Protein AF-A0A8T3U3M3-F1 (afdb_monomer)

Nearest PDB structures (foldseek):
  3q6o-assembly1_A  TM=5.704E-01  e=1.554E-02  Homo sapiens
  5d96-assembly1_D  TM=4.835E-01  e=1.206E-02  Mus musculus
  5d96-assembly2_A  TM=4.798E-01  e=1.655E-02  Mus musculus
  4grf-assembly1_A  TM=5.326E-01  e=4.018E-02  Phocaeicola vulgatus ATCC 8482
  4p2l-assembly1_A  TM=4.380E-01  e=3.118E-02  Rattus norvegicus

Sequence (125 aa):
LGTGLGMLIVGLALLAAATGFCAGCEMYRIGARLRGIRHRVIDRVELAELGEPQGSGVGGDVVVAFSHPLCTDCRTALDDLAAGSDRWVSVDVRSRPDLARKYGVALVPTLIRVSADGGVLQQAP

Mean predicted aligned error: 14.71 Å

pLDDT: mean 70.23, std 13.38, range [42.72, 88.5]

Radius of gyration: 17.99 Å; Cα contacts (8 Å, |Δi|>4): 165; chains: 1; bounding box: 52×24×47 Å

Solvent-accessible surface area (backbone atoms only — not comparable to full-atom values): 7214 Å² total; per-residue (Å²): 112,69,67,64,52,48,54,53,52,53,50,52,52,52,48,33,68,74,65,71,61,52,68,68,59,55,56,50,51,54,54,49,61,73,69,64,79,75,85,61,88,67,73,66,50,69,63,89,79,61,58,79,70,42,68,82,32,95,62,68,46,37,35,39,32,39,28,43,96,87,40,66,68,26,50,54,54,49,53,53,48,69,74,43,60,51,25,29,30,72,39,47,39,83,85,42,48,65,56,31,57,76,58,50,54,87,62,73,40,28,41,34,35,25,39,70,87,25,40,50,76,44,79,46,114

Foldseek 3Di:
DVVVVVVVVVVVVVVCVVVVDDVVVVVVVVVVVVVDPDADDFWFDDPVVQDDWDAQAPFLKEKEWEAAPPDPVSVVVVVVVVVDRHTYGYDHCVVVVVRCVVRVPPDPGWIFIAGNVGTTPDIDD

Structure (mmCIF, N/CA/C/O backbone):
data_AF-A0A8T3U3M3-F1
#
_entry.id   AF-A0A8T3U3M3-F1
#
loop_
_atom_site.group_PDB
_atom_site.id
_atom_site.type_symbol
_atom_site.label_atom_id
_atom_site.label_alt_id
_atom_site.label_comp_id
_atom_site.label_asym_id
_atom_site.label_entity_id
_atom_site.label_seq_id
_atom_site.pdbx_PDB_ins_code
_atom_site.Cartn_x
_atom_site.Cartn_y
_atom_site.Cartn_z
_atom_site.occupancy
_atom_site.B_iso_or_equiv
_atom_site.auth_seq_id
_atom_site.auth_comp_id
_atom_site.auth_asym_id
_atom_site.auth_atom_id
_atom_site.pdbx_PDB_model_num
ATOM 1 N N . LEU A 1 1 ? 36.379 -1.729 -24.442 1.00 61.47 1 LEU A N 1
ATOM 2 C CA . LEU A 1 1 ? 35.059 -1.061 -24.304 1.00 61.47 1 LEU A CA 1
ATOM 3 C C . LEU A 1 1 ? 34.038 -1.922 -23.555 1.00 61.47 1 LEU A C 1
ATOM 5 O O . LEU A 1 1 ? 33.363 -1.390 -22.685 1.00 61.47 1 LEU A O 1
ATOM 9 N N . GLY A 1 2 ? 33.955 -3.236 -23.812 1.00 67.56 2 GLY A N 1
ATOM 10 C CA . GLY A 1 2 ? 32.984 -4.117 -23.138 1.00 67.56 2 GLY A CA 1
ATOM 11 C C . GLY A 1 2 ? 33.135 -4.232 -21.614 1.00 67.56 2 GLY A C 1
ATOM 12 O O . GLY A 1 2 ? 32.138 -4.299 -20.909 1.00 67.56 2 GLY A O 1
ATOM 13 N N . THR A 1 3 ? 34.359 -4.168 -21.085 1.00 77.62 3 THR A N 1
ATOM 14 C CA . THR A 1 3 ? 34.618 -4.213 -19.633 1.00 77.62 3 THR A CA 1
ATOM 15 C C . THR A 1 3 ? 34.143 -2.962 -18.895 1.00 77.62 3 THR A C 1
ATOM 17 O O . THR A 1 3 ? 33.562 -3.077 -17.820 1.00 77.62 3 THR A O 1
ATOM 20 N N . GLY A 1 4 ? 34.323 -1.778 -19.488 1.00 86.56 4 GLY A N 1
ATOM 21 C CA . GLY A 1 4 ? 33.815 -0.523 -18.922 1.00 86.56 4 GLY A CA 1
ATOM 22 C C . GLY A 1 4 ? 32.286 -0.487 -18.886 1.00 86.56 4 GLY A C 1
ATOM 23 O O . GLY A 1 4 ? 31.701 -0.118 -17.872 1.00 86.56 4 GLY A O 1
ATOM 24 N N . LEU A 1 5 ? 31.639 -0.958 -19.958 1.00 79.06 5 LEU A N 1
ATOM 25 C CA . LEU A 1 5 ? 30.180 -1.081 -20.003 1.00 79.06 5 LEU A CA 1
ATOM 26 C C . LEU A 1 5 ? 29.664 -2.121 -18.992 1.00 79.06 5 LEU A C 1
ATOM 28 O O . LEU A 1 5 ? 28.649 -1.899 -18.340 1.00 79.06 5 LEU A O 1
ATOM 32 N N . GLY A 1 6 ? 30.388 -3.234 -18.835 1.00 83.38 6 GLY A N 1
ATOM 33 C CA . GLY A 1 6 ? 30.042 -4.302 -17.899 1.00 83.38 6 GLY A CA 1
ATOM 34 C C . GLY A 1 6 ? 30.056 -3.847 -16.440 1.00 83.38 6 GLY A C 1
ATOM 35 O O . GLY A 1 6 ? 29.085 -4.084 -15.728 1.00 83.38 6 GLY A O 1
ATOM 36 N N . MET A 1 7 ? 31.104 -3.137 -16.002 1.00 86.81 7 MET A N 1
ATOM 37 C CA . MET A 1 7 ? 31.157 -2.595 -14.634 1.00 86.81 7 MET A CA 1
ATOM 38 C C . MET A 1 7 ? 30.042 -1.582 -14.374 1.00 86.81 7 MET A C 1
ATOM 40 O O . MET A 1 7 ? 29.476 -1.562 -13.283 1.00 86.81 7 MET A O 1
ATOM 44 N N . LEU A 1 8 ? 29.692 -0.777 -15.380 1.00 87.12 8 LEU A N 1
ATOM 45 C CA . LEU A 1 8 ? 28.618 0.203 -15.265 1.00 87.12 8 LEU A CA 1
ATOM 46 C C . LEU A 1 8 ? 27.245 -0.471 -15.103 1.00 87.12 8 LEU A C 1
ATOM 48 O O . LEU A 1 8 ? 26.479 -0.086 -14.224 1.00 87.12 8 LEU A O 1
ATOM 52 N N . ILE A 1 9 ? 26.958 -1.520 -15.882 1.00 88.38 9 ILE A N 1
ATOM 53 C CA . ILE A 1 9 ? 25.711 -2.295 -15.761 1.00 88.38 9 ILE A CA 1
ATOM 54 C C . ILE A 1 9 ? 25.635 -3.006 -14.404 1.00 88.38 9 ILE A C 1
ATOM 56 O O . ILE A 1 9 ? 24.605 -2.939 -13.737 1.00 88.38 9 ILE A O 1
ATOM 60 N N . VAL A 1 10 ? 26.723 -3.655 -13.974 1.00 87.56 10 VAL A N 1
ATOM 61 C CA . VAL A 1 10 ? 26.785 -4.354 -12.678 1.00 87.56 10 VAL A CA 1
ATOM 62 C C . VAL A 1 10 ? 26.587 -3.377 -11.519 1.00 87.56 10 VAL A C 1
ATOM 64 O O . VAL A 1 10 ? 25.812 -3.665 -10.609 1.00 87.56 10 VAL A O 1
ATOM 67 N N . GLY A 1 11 ? 27.220 -2.202 -11.576 1.00 84.50 11 GLY A N 1
ATOM 68 C CA . GLY A 1 11 ? 27.041 -1.146 -10.581 1.00 84.50 11 GLY A CA 1
ATOM 69 C C . GLY A 1 11 ? 25.591 -0.665 -10.494 1.00 84.50 11 GLY A C 1
ATOM 70 O O . GLY A 1 11 ? 25.027 -0.620 -9.404 1.00 84.50 11 GLY A O 1
ATOM 71 N N . LEU A 1 12 ? 24.953 -0.376 -11.633 1.00 74.88 12 LEU A N 1
ATOM 72 C CA . LEU A 1 12 ? 23.547 0.046 -11.672 1.00 74.88 12 LEU A CA 1
ATOM 73 C C . LEU A 1 12 ? 22.590 -1.041 -11.160 1.00 74.88 12 LEU A C 1
ATOM 75 O O . LEU A 1 12 ? 21.645 -0.728 -10.438 1.00 74.88 12 LEU A O 1
ATOM 79 N N . ALA A 1 13 ? 22.843 -2.311 -11.486 1.00 76.56 13 ALA A N 1
ATOM 80 C CA . ALA A 1 13 ? 22.030 -3.432 -11.020 1.00 76.56 13 ALA A CA 1
ATOM 81 C C . ALA A 1 13 ? 22.124 -3.629 -9.497 1.00 76.56 13 ALA A C 1
ATOM 83 O O . ALA A 1 13 ? 21.102 -3.830 -8.840 1.00 76.56 13 ALA A O 1
ATOM 84 N N . LEU A 1 14 ? 23.327 -3.516 -8.924 1.00 76.56 14 LEU A N 1
ATOM 85 C CA . LEU A 1 14 ? 23.545 -3.563 -7.475 1.00 76.56 14 LEU A CA 1
ATOM 86 C C . LEU A 1 14 ? 22.873 -2.390 -6.756 1.00 76.56 14 LEU A C 1
ATOM 88 O O . LEU A 1 14 ? 22.248 -2.601 -5.720 1.00 76.56 14 LEU A O 1
ATOM 92 N N . LEU A 1 15 ? 22.940 -1.175 -7.314 1.00 68.44 15 LEU A N 1
ATOM 93 C CA . LEU A 1 15 ? 22.235 -0.021 -6.750 1.00 68.44 15 LEU A CA 1
ATOM 94 C C . LEU A 1 15 ? 20.714 -0.205 -6.790 1.00 68.44 15 LEU A C 1
ATOM 96 O O . LEU A 1 15 ? 20.049 0.079 -5.797 1.00 68.44 15 LEU A O 1
ATOM 100 N N . ALA A 1 16 ? 20.155 -0.700 -7.897 1.00 63.38 16 ALA A N 1
ATOM 101 C CA . ALA A 1 16 ? 18.717 -0.947 -8.010 1.00 63.38 16 ALA A CA 1
ATOM 102 C C . ALA A 1 16 ? 18.246 -2.013 -7.009 1.00 63.38 16 ALA A C 1
ATOM 104 O O . ALA A 1 16 ? 17.224 -1.832 -6.349 1.00 63.38 16 ALA A O 1
ATOM 105 N N . ALA A 1 17 ? 19.024 -3.086 -6.841 1.00 64.81 17 ALA A N 1
ATOM 106 C CA . ALA A 1 17 ? 18.751 -4.120 -5.849 1.00 64.81 17 ALA A CA 1
ATOM 107 C C . ALA A 1 17 ? 18.852 -3.592 -4.406 1.00 64.81 17 ALA A C 1
ATOM 109 O O . ALA A 1 17 ? 18.032 -3.956 -3.571 1.00 64.81 17 ALA A O 1
ATOM 110 N N . ALA A 1 18 ? 19.819 -2.715 -4.118 1.00 64.56 18 ALA A N 1
ATOM 111 C CA . ALA A 1 18 ? 20.030 -2.161 -2.780 1.00 64.56 18 ALA A CA 1
ATOM 112 C C . ALA A 1 18 ? 19.02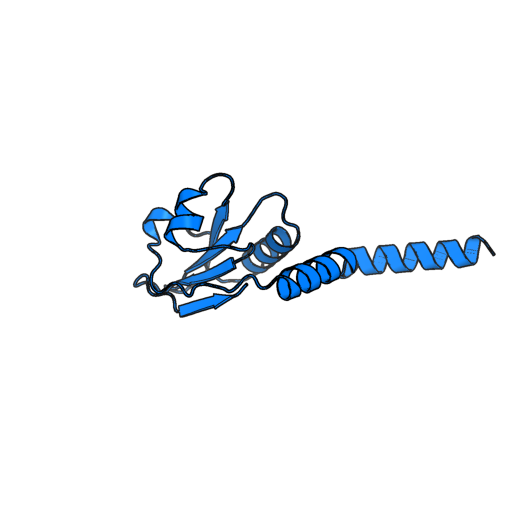3 -1.061 -2.397 1.00 64.56 18 ALA A C 1
ATOM 114 O O . ALA A 1 18 ? 18.753 -0.865 -1.218 1.00 64.56 18 ALA A O 1
ATOM 115 N N . THR A 1 19 ? 18.485 -0.328 -3.377 1.00 62.12 19 THR A N 1
ATOM 116 C CA . THR A 1 19 ? 17.571 0.811 -3.152 1.00 62.12 19 THR A CA 1
ATOM 117 C C . THR A 1 19 ? 16.099 0.480 -3.390 1.00 62.12 19 THR A C 1
ATOM 119 O O . THR A 1 19 ? 15.240 1.307 -3.102 1.00 62.12 19 THR A O 1
ATOM 122 N N . GLY A 1 20 ? 15.789 -0.694 -3.954 1.00 56.81 20 GLY A N 1
ATOM 123 C CA . GLY A 1 20 ? 14.422 -1.083 -4.321 1.00 56.81 20 GLY A CA 1
ATOM 124 C C . GLY A 1 20 ? 13.804 -0.225 -5.437 1.00 56.81 20 GLY A C 1
ATOM 125 O O . GLY A 1 20 ? 12.625 -0.373 -5.757 1.00 56.81 20 GLY A O 1
ATOM 126 N N . PHE A 1 21 ? 14.584 0.670 -6.056 1.00 53.81 21 PHE A N 1
ATOM 127 C CA . PHE A 1 21 ? 14.118 1.666 -7.017 1.00 53.81 21 PHE A CA 1
ATOM 128 C C 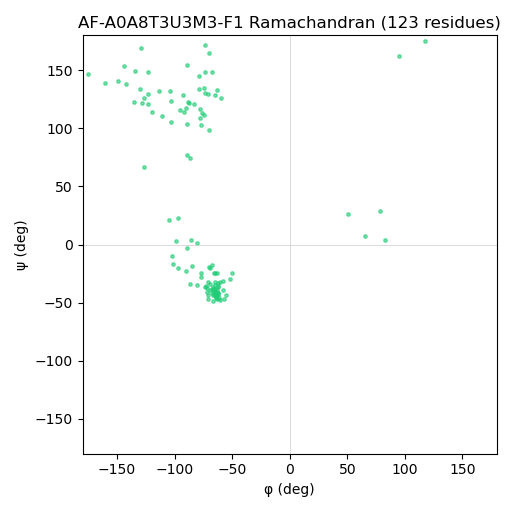. PHE A 1 21 ? 14.082 1.090 -8.440 1.00 53.81 21 PHE A C 1
ATOM 130 O O . PHE A 1 21 ? 14.918 1.383 -9.297 1.00 53.81 21 PHE A O 1
ATOM 137 N N . CYS A 1 22 ? 13.093 0.242 -8.717 1.00 60.31 22 CYS A N 1
ATOM 138 C CA . CYS A 1 22 ? 12.796 -0.180 -10.081 1.00 60.31 22 CYS A CA 1
ATOM 139 C C . CYS A 1 22 ? 12.039 0.943 -10.797 1.00 60.31 22 CYS A C 1
ATOM 141 O O . CYS A 1 22 ? 10.829 1.083 -10.625 1.00 60.31 22 CYS A O 1
ATOM 143 N N . ALA A 1 23 ? 12.727 1.699 -11.661 1.00 57.53 23 ALA A N 1
ATOM 144 C CA . ALA A 1 23 ? 12.124 2.741 -12.504 1.00 57.53 23 ALA A CA 1
ATOM 145 C C . ALA A 1 23 ? 10.875 2.257 -13.280 1.00 57.53 23 ALA A C 1
ATOM 147 O O . ALA A 1 23 ? 9.996 3.054 -13.598 1.00 57.53 23 ALA A O 1
ATOM 148 N N . GLY A 1 24 ? 10.755 0.946 -13.531 1.00 56.75 24 GLY A N 1
ATOM 149 C CA . GLY A 1 24 ? 9.559 0.322 -14.103 1.00 56.75 24 GLY A CA 1
ATOM 150 C C . GLY A 1 24 ? 8.317 0.333 -13.195 1.00 56.75 24 GLY A C 1
ATOM 151 O O . GLY A 1 24 ? 7.222 0.563 -13.704 1.00 56.75 24 GLY A O 1
ATOM 152 N N . CYS A 1 25 ? 8.461 0.141 -11.875 1.00 56.38 25 CYS A N 1
ATOM 153 C CA . CYS A 1 25 ? 7.332 0.207 -10.931 1.00 56.38 25 CYS A CA 1
ATOM 154 C C . CYS A 1 25 ? 6.771 1.630 -10.865 1.00 56.38 25 CYS A C 1
ATOM 156 O O . CYS A 1 25 ? 5.559 1.827 -10.956 1.00 56.38 25 CYS A O 1
ATOM 158 N N . GLU A 1 26 ? 7.653 2.631 -10.800 1.00 58.59 26 GLU A N 1
ATOM 159 C CA . GLU A 1 26 ? 7.208 4.017 -10.651 1.00 58.59 26 GLU A CA 1
ATOM 160 C C . GLU A 1 26 ? 6.573 4.569 -11.938 1.00 58.59 26 GLU A C 1
ATOM 162 O O . GLU A 1 26 ? 5.560 5.267 -11.916 1.00 58.59 26 GLU A O 1
ATOM 167 N N . MET A 1 27 ? 7.083 4.169 -13.106 1.00 61.00 27 MET A N 1
ATOM 168 C CA . MET A 1 27 ? 6.475 4.553 -14.383 1.00 61.00 27 MET A CA 1
ATOM 169 C C . MET A 1 27 ? 5.069 3.953 -14.557 1.00 61.00 27 MET A C 1
ATOM 171 O O . MET A 1 27 ? 4.182 4.597 -15.125 1.00 61.00 27 MET A O 1
ATOM 175 N N . TYR A 1 28 ? 4.834 2.753 -14.011 1.00 52.84 28 TYR A N 1
ATOM 176 C CA . TYR A 1 28 ? 3.516 2.119 -14.000 1.00 52.84 28 TYR A CA 1
ATOM 177 C C . TYR A 1 28 ? 2.550 2.803 -13.019 1.00 52.84 28 TYR A C 1
ATOM 179 O O . TYR A 1 28 ? 1.397 3.060 -13.376 1.00 52.84 28 TYR A O 1
ATOM 187 N N . ARG A 1 29 ? 3.022 3.185 -11.824 1.00 58.03 29 ARG A N 1
ATOM 188 C CA . ARG A 1 29 ? 2.256 3.957 -10.826 1.00 58.03 29 ARG A CA 1
ATOM 189 C C . ARG A 1 29 ? 1.833 5.325 -11.355 1.00 58.03 29 ARG A C 1
ATOM 191 O O . ARG A 1 29 ? 0.662 5.694 -11.255 1.00 58.03 29 ARG A O 1
ATOM 198 N N . ILE A 1 30 ? 2.753 6.047 -11.992 1.00 60.25 30 ILE A N 1
ATOM 199 C CA . ILE A 1 30 ? 2.478 7.342 -12.629 1.00 60.25 30 ILE A CA 1
ATOM 200 C C . ILE A 1 30 ? 1.449 7.176 -13.760 1.00 60.25 30 ILE A C 1
ATOM 202 O O . ILE A 1 30 ? 0.498 7.955 -13.855 1.00 60.25 30 ILE A O 1
ATOM 206 N N . GLY A 1 31 ? 1.567 6.113 -14.564 1.00 58.91 31 GLY A N 1
ATOM 207 C CA . GLY A 1 31 ? 0.596 5.775 -15.608 1.00 58.91 31 GLY A CA 1
ATOM 208 C C . GLY A 1 31 ? -0.797 5.401 -15.078 1.00 58.91 31 GLY A C 1
ATOM 209 O O . GLY A 1 31 ? -1.804 5.731 -15.707 1.00 58.91 31 GLY A O 1
ATOM 210 N N . ALA A 1 32 ? -0.882 4.743 -13.919 1.00 55.56 32 ALA A N 1
ATOM 211 C CA . ALA A 1 32 ? -2.147 4.426 -13.254 1.00 55.56 32 ALA A CA 1
ATOM 212 C C . ALA A 1 32 ? -2.808 5.678 -12.649 1.00 55.56 32 ALA A C 1
ATOM 214 O O . ALA A 1 32 ? -4.024 5.849 -12.753 1.00 55.56 32 ALA A O 1
ATOM 215 N N . ARG A 1 33 ? -2.006 6.604 -12.106 1.00 53.59 33 ARG A N 1
ATOM 216 C CA . ARG A 1 33 ? -2.468 7.899 -11.578 1.00 53.59 33 ARG A CA 1
ATOM 217 C C . ARG A 1 33 ? -3.033 8.800 -12.682 1.00 53.59 33 ARG A C 1
ATOM 219 O O . ARG A 1 33 ? -4.071 9.429 -12.489 1.00 53.59 33 ARG A O 1
ATOM 226 N N . LEU A 1 34 ? -2.412 8.787 -13.864 1.00 53.81 34 LEU A N 1
ATOM 227 C CA . LEU A 1 34 ? -2.897 9.471 -15.073 1.00 53.81 34 LEU A CA 1
ATOM 228 C C . LEU A 1 34 ? -4.214 8.887 -15.620 1.00 53.81 34 LEU A C 1
ATOM 230 O O . LEU A 1 34 ? -4.971 9.606 -16.267 1.00 53.81 34 LEU A O 1
ATOM 234 N N . ARG A 1 35 ? -4.526 7.612 -15.335 1.00 53.97 35 ARG A N 1
ATOM 235 C CA . ARG A 1 35 ? -5.779 6.948 -15.750 1.00 53.97 35 ARG A CA 1
ATOM 236 C C . ARG A 1 35 ? -6.994 7.251 -14.861 1.00 53.97 35 ARG A C 1
ATOM 238 O O . ARG A 1 35 ? -8.080 6.760 -15.149 1.00 53.97 35 ARG A O 1
ATOM 245 N N . GLY A 1 36 ? -6.856 8.090 -13.831 1.00 44.00 36 GLY A N 1
ATOM 246 C CA . GLY A 1 36 ? -8.008 8.683 -13.142 1.00 44.00 36 GLY A CA 1
ATOM 247 C C . GLY A 1 36 ? -8.729 7.776 -12.141 1.00 44.00 36 GLY A C 1
ATOM 248 O O . GLY A 1 36 ? -9.922 7.960 -11.905 1.00 44.00 36 GLY A O 1
ATOM 249 N N . ILE A 1 37 ? -8.031 6.823 -11.522 1.00 48.97 37 ILE A N 1
ATOM 250 C CA . ILE A 1 37 ? -8.599 5.993 -10.453 1.00 48.97 37 ILE A CA 1
ATOM 251 C C . ILE A 1 37 ? -8.790 6.869 -9.206 1.00 48.97 37 ILE A C 1
ATOM 253 O O . ILE A 1 37 ? -7.842 7.186 -8.491 1.00 48.97 37 ILE A O 1
ATOM 257 N N . ARG A 1 38 ? -10.021 7.343 -8.989 1.00 43.38 38 ARG A N 1
ATOM 258 C CA . ARG A 1 38 ? -10.372 8.209 -7.856 1.00 43.38 38 ARG A CA 1
ATOM 259 C C . ARG A 1 38 ? -10.736 7.362 -6.635 1.00 43.38 38 ARG A C 1
ATOM 261 O O . ARG A 1 38 ? -11.665 6.563 -6.694 1.00 43.38 38 ARG A O 1
ATOM 268 N N . HIS A 1 39 ? -10.002 7.563 -5.539 1.00 47.53 39 HIS A N 1
ATOM 269 C CA . HIS A 1 39 ? -10.256 6.957 -4.231 1.00 47.53 39 HIS A CA 1
ATOM 270 C C . HIS A 1 39 ? -11.638 7.349 -3.697 1.00 47.53 39 HIS A C 1
ATOM 272 O O . HIS A 1 39 ? -11.952 8.535 -3.587 1.00 47.53 39 HIS A O 1
ATOM 278 N N . ARG A 1 40 ? -12.448 6.351 -3.334 1.00 48.19 40 ARG A N 1
ATOM 279 C CA . ARG A 1 40 ? -13.652 6.540 -2.521 1.00 48.19 40 ARG A CA 1
ATOM 280 C C . ARG A 1 40 ? -13.235 6.446 -1.052 1.00 48.19 40 ARG A C 1
ATOM 282 O O . ARG A 1 40 ? -12.616 5.461 -0.663 1.00 48.19 40 ARG A O 1
ATOM 289 N N . VAL A 1 41 ? -13.515 7.493 -0.281 1.00 48.44 41 VAL A N 1
ATOM 290 C CA . VAL A 1 41 ? -13.152 7.615 1.141 1.00 48.44 41 VAL A CA 1
ATOM 291 C C . VAL A 1 41 ? -14.051 6.697 1.976 1.00 48.44 41 VAL A C 1
AT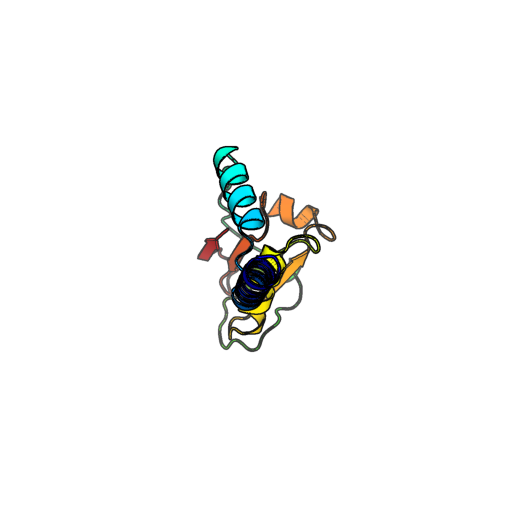OM 293 O O . VAL A 1 41 ? -15.268 6.706 1.786 1.00 48.44 41 VAL A O 1
ATOM 296 N N . ILE A 1 42 ? -13.453 5.890 2.854 1.00 46.75 42 ILE A N 1
ATOM 297 C CA . ILE A 1 42 ? -14.144 4.932 3.733 1.00 46.75 42 ILE A CA 1
ATOM 298 C C . ILE A 1 42 ? -14.205 5.478 5.154 1.00 46.75 42 ILE A C 1
ATOM 300 O O . ILE A 1 42 ? -13.186 5.901 5.686 1.00 46.75 42 ILE A O 1
ATOM 304 N N . ASP A 1 43 ? -15.390 5.426 5.765 1.00 45.91 43 ASP A N 1
ATOM 305 C CA . ASP A 1 43 ? -15.679 6.064 7.060 1.00 45.91 43 ASP A CA 1
ATOM 306 C C . ASP A 1 43 ? -15.672 5.070 8.252 1.00 45.91 43 ASP A C 1
ATOM 308 O O . ASP A 1 43 ? -15.547 5.468 9.408 1.00 45.91 43 ASP A O 1
ATOM 312 N N . ARG A 1 44 ? -15.756 3.748 8.006 1.00 42.72 44 ARG A N 1
ATOM 313 C CA . ARG A 1 44 ? -15.730 2.702 9.056 1.00 42.72 44 ARG A CA 1
ATOM 314 C C . ARG A 1 44 ? -15.113 1.386 8.593 1.00 42.72 44 ARG A C 1
ATOM 316 O O . ARG A 1 44 ? -15.397 0.935 7.484 1.00 42.72 44 ARG A O 1
ATOM 323 N N . VAL A 1 45 ? -14.340 0.746 9.476 1.00 52.12 45 VAL A N 1
ATOM 324 C CA . VAL A 1 45 ? -13.742 -0.582 9.265 1.00 52.12 45 VAL A CA 1
ATOM 325 C C . VAL A 1 45 ? -13.924 -1.449 10.520 1.00 52.12 45 VAL A C 1
ATOM 327 O O . VAL A 1 45 ? -13.493 -1.076 11.606 1.00 52.12 45 VAL A O 1
ATOM 330 N N . GLU A 1 46 ? -14.560 -2.616 10.380 1.00 52.34 46 GLU A N 1
ATOM 331 C CA . GLU A 1 46 ? -14.816 -3.558 11.484 1.00 52.34 46 GLU A CA 1
ATOM 332 C C . GLU A 1 46 ? -13.651 -4.551 11.634 1.00 52.34 46 GLU A C 1
ATOM 334 O O . GLU A 1 46 ? -13.524 -5.506 10.867 1.00 52.34 46 GLU A O 1
ATOM 339 N N . LEU A 1 47 ? -12.799 -4.342 12.647 1.00 51.53 47 LEU A N 1
ATOM 340 C CA . LEU A 1 47 ? -11.591 -5.150 12.900 1.00 51.53 47 LEU A CA 1
ATOM 341 C C . LEU A 1 47 ? -11.881 -6.647 13.094 1.00 51.53 47 LEU A C 1
ATOM 343 O O . LEU A 1 47 ? -11.058 -7.478 12.719 1.00 51.53 47 LEU A O 1
ATOM 347 N N . ALA A 1 48 ? -13.049 -6.999 13.643 1.00 52.00 48 ALA A N 1
ATOM 348 C CA . ALA A 1 48 ? -13.438 -8.386 13.909 1.00 52.00 48 ALA A CA 1
ATOM 349 C C . ALA A 1 48 ? -13.554 -9.238 12.634 1.00 52.00 48 ALA A C 1
ATOM 351 O O . ALA A 1 48 ? -13.406 -10.456 12.686 1.00 52.00 48 ALA A O 1
ATOM 352 N N . GLU A 1 49 ? -13.793 -8.610 11.481 1.00 53.84 49 GLU A N 1
ATOM 353 C CA . GLU A 1 49 ? -13.883 -9.324 10.213 1.00 53.84 49 GLU A CA 1
ATOM 354 C C . GLU A 1 49 ? -12.525 -9.555 9.560 1.00 53.84 49 GLU A C 1
ATOM 356 O O . GLU A 1 49 ? -12.463 -10.399 8.675 1.00 53.84 49 GLU A O 1
ATOM 361 N N . LEU A 1 50 ? -11.464 -8.828 9.931 1.00 55.88 50 LEU A N 1
ATOM 362 C CA . LEU A 1 50 ? -10.239 -8.688 9.126 1.00 55.88 50 LEU A CA 1
ATOM 363 C C . LEU A 1 50 ? -9.174 -9.752 9.430 1.00 55.88 50 LEU A C 1
ATOM 365 O O . LEU A 1 50 ? -8.386 -10.076 8.543 1.00 55.88 50 LEU A O 1
ATOM 369 N N . GLY A 1 51 ? -9.210 -10.355 10.619 1.00 56.06 51 GLY A N 1
ATOM 370 C CA . GLY A 1 51 ? -8.233 -11.342 11.093 1.00 56.06 51 GLY A CA 1
ATOM 371 C C . GLY A 1 51 ? -7.480 -10.856 12.333 1.00 56.06 51 GLY A C 1
ATOM 372 O O . GLY A 1 51 ? -7.680 -9.730 12.787 1.00 56.06 51 GLY A O 1
ATOM 373 N N . GLU A 1 52 ? -6.631 -11.711 12.905 1.00 57.19 52 GLU A N 1
ATOM 374 C CA . GLU A 1 52 ? -5.858 -11.353 14.098 1.00 57.19 52 GLU A CA 1
ATOM 375 C C . GLU A 1 52 ? -4.759 -10.325 13.761 1.00 57.19 52 GLU A C 1
ATOM 377 O O . GLU A 1 52 ? -4.001 -10.528 12.805 1.00 57.19 52 GLU A O 1
ATOM 382 N N . PRO A 1 53 ? -4.658 -9.214 14.519 1.00 61.94 53 PRO A N 1
ATOM 383 C CA . PRO A 1 53 ? -3.596 -8.235 14.339 1.00 61.94 53 PRO A CA 1
ATOM 384 C C . PRO A 1 53 ? -2.228 -8.835 14.660 1.00 61.94 53 PRO A C 1
ATOM 386 O O . PRO A 1 53 ? -2.006 -9.410 15.722 1.00 61.94 53 PRO A O 1
ATOM 389 N N . GLN A 1 54 ? -1.312 -8.661 13.717 1.00 63.88 54 GLN A N 1
ATOM 390 C CA . GLN A 1 54 ? 0.103 -8.985 13.798 1.00 63.88 54 GLN A CA 1
ATOM 391 C C . GLN A 1 54 ? 0.880 -7.780 14.352 1.00 63.88 54 GLN A C 1
ATOM 393 O O . GLN A 1 54 ? 0.455 -6.631 14.213 1.00 63.88 54 GLN A O 1
ATOM 398 N N . GLY A 1 55 ? 2.030 -8.037 14.977 1.00 61.62 55 GLY A N 1
ATOM 399 C CA . GLY A 1 55 ? 2.885 -7.005 15.573 1.00 61.62 55 GLY A CA 1
ATOM 400 C C . GLY A 1 55 ? 2.650 -6.777 17.072 1.00 61.62 55 GLY A C 1
ATOM 401 O O . GLY A 1 55 ? 1.631 -7.163 17.640 1.00 61.62 55 GLY A O 1
ATOM 402 N N . SER A 1 56 ? 3.629 -6.144 17.721 1.00 54.12 56 SER A N 1
ATOM 403 C CA . SER A 1 56 ? 3.714 -5.999 19.188 1.00 54.12 56 SER A CA 1
ATOM 404 C C . SER A 1 56 ? 3.366 -4.589 19.687 1.00 54.12 56 SER A C 1
ATOM 406 O O . SER A 1 56 ? 3.798 -4.186 20.767 1.00 54.12 56 SER A O 1
ATOM 408 N N . GLY A 1 57 ? 2.637 -3.807 18.889 1.00 57.69 57 GLY A N 1
ATOM 409 C CA . GLY A 1 57 ? 2.364 -2.402 19.180 1.00 57.69 57 GLY A CA 1
ATOM 410 C C . GLY A 1 57 ? 1.561 -2.170 20.456 1.00 57.69 57 GLY A C 1
ATOM 411 O O . GLY A 1 57 ? 0.528 -2.796 20.692 1.00 57.69 57 GLY A O 1
ATOM 412 N N . VAL A 1 58 ? 2.027 -1.221 21.266 1.00 52.00 58 VAL A N 1
ATOM 413 C CA . VAL A 1 58 ? 1.373 -0.780 22.504 1.00 52.00 58 VAL A CA 1
ATOM 414 C C . VAL A 1 58 ? 0.410 0.358 22.152 1.00 52.00 58 VAL A C 1
ATOM 416 O O . VAL A 1 58 ? 0.727 1.533 22.309 1.00 52.00 58 VAL A O 1
ATOM 419 N N . GLY A 1 59 ? -0.750 0.015 21.588 1.00 58.91 59 GLY A N 1
ATOM 420 C CA . GLY A 1 59 ? -1.756 0.992 21.164 1.00 58.91 59 GLY A CA 1
ATOM 421 C C . GLY A 1 59 ? -3.046 0.347 20.655 1.00 58.91 59 GLY A C 1
ATOM 422 O O . GLY A 1 59 ? -3.025 -0.736 20.068 1.00 58.91 59 GLY A O 1
ATOM 423 N N . GLY A 1 60 ? -4.182 1.009 20.897 1.00 65.06 60 GLY A N 1
ATOM 424 C CA . GLY A 1 60 ? -5.513 0.540 20.491 1.00 65.06 60 GLY A CA 1
ATOM 425 C C . GLY A 1 60 ? -5.752 0.570 18.978 1.00 65.06 60 GLY A C 1
ATOM 426 O O . GLY A 1 60 ? -6.577 -0.192 18.479 1.00 65.06 60 GLY A O 1
ATOM 427 N N . ASP A 1 61 ? -4.977 1.363 18.245 1.00 75.69 61 ASP A N 1
ATOM 428 C CA . ASP A 1 61 ? -5.110 1.516 16.799 1.00 75.69 61 ASP A CA 1
ATOM 429 C C . ASP A 1 61 ? -4.475 0.331 16.047 1.00 75.69 61 ASP A C 1
ATOM 431 O O . ASP A 1 61 ? -3.469 -0.238 16.480 1.00 75.69 61 ASP A O 1
ATOM 435 N N . VAL A 1 62 ? -5.074 -0.056 14.920 1.00 82.62 62 VAL A N 1
ATOM 436 C CA . VAL A 1 62 ? -4.618 -1.152 14.051 1.00 82.62 62 VAL A CA 1
ATOM 437 C C . VAL A 1 62 ? -4.554 -0.668 12.611 1.00 82.62 62 VAL A C 1
ATOM 439 O O . VAL A 1 62 ? -5.489 -0.051 12.104 1.00 82.62 62 VAL A O 1
ATOM 442 N N . VAL A 1 63 ? -3.458 -0.975 11.927 1.00 83.50 63 VAL A N 1
ATOM 443 C CA . VAL A 1 63 ? -3.293 -0.697 10.500 1.00 83.50 63 VAL A CA 1
ATOM 444 C C . VAL A 1 63 ? -3.796 -1.881 9.681 1.00 83.50 63 VAL A C 1
ATOM 446 O O . VAL A 1 63 ? -3.257 -2.977 9.741 1.00 83.50 63 VAL A O 1
ATOM 449 N N . VAL A 1 64 ? -4.824 -1.674 8.875 1.00 86.25 64 VAL A N 1
ATOM 450 C CA . VAL A 1 64 ? -5.350 -2.673 7.947 1.00 86.25 64 VAL A CA 1
ATOM 451 C C . VAL A 1 64 ? -4.717 -2.440 6.583 1.00 86.25 64 VAL A C 1
ATOM 453 O O . VAL A 1 64 ? -4.928 -1.402 5.958 1.00 86.25 64 VAL A O 1
ATOM 456 N N . ALA A 1 65 ? -3.937 -3.408 6.119 1.00 87.94 65 ALA A N 1
ATOM 457 C CA . ALA A 1 65 ? -3.251 -3.377 4.841 1.00 87.94 65 ALA A CA 1
ATOM 458 C C . ALA A 1 65 ? -3.981 -4.267 3.832 1.00 87.94 65 ALA A C 1
ATOM 460 O O . ALA A 1 65 ? -3.888 -5.492 3.877 1.00 87.94 65 ALA A O 1
ATOM 461 N N . PHE A 1 66 ? -4.693 -3.658 2.887 1.00 88.50 66 PHE A N 1
ATOM 462 C CA . PHE A 1 66 ? -5.225 -4.386 1.739 1.00 88.50 66 PHE A CA 1
ATOM 463 C C . PHE A 1 66 ? -4.095 -4.619 0.738 1.00 88.50 66 PHE A C 1
ATOM 465 O O . PHE A 1 66 ? -3.522 -3.670 0.196 1.00 88.50 66 PHE A O 1
ATOM 472 N N . SER A 1 67 ? -3.764 -5.887 0.510 1.00 86.31 67 SER A N 1
ATOM 473 C CA . SER A 1 67 ? -2.594 -6.314 -0.254 1.00 86.31 67 SER A CA 1
ATOM 474 C C . SER A 1 67 ? -2.961 -7.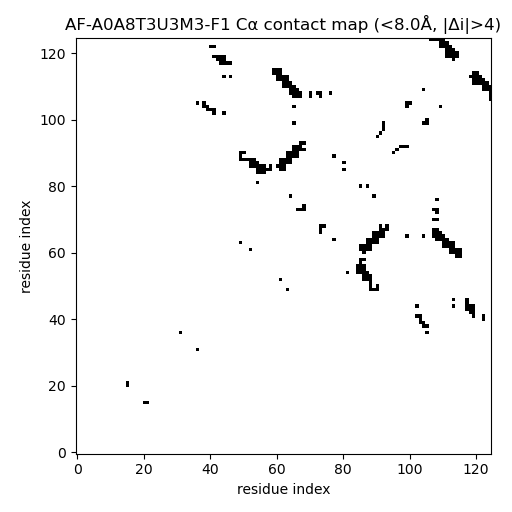322 -1.345 1.00 86.31 67 SER A C 1
ATOM 476 O O . SER A 1 67 ? -4.083 -7.824 -1.406 1.00 86.31 67 SER A O 1
ATOM 478 N N . HIS A 1 68 ? -2.010 -7.602 -2.238 1.00 83.06 68 HIS A N 1
ATOM 479 C CA . HIS A 1 68 ? -2.139 -8.636 -3.262 1.00 83.06 68 HIS A CA 1
ATOM 480 C C . HIS A 1 68 ? -0.791 -9.355 -3.458 1.00 83.06 68 HIS A C 1
ATOM 482 O O . HIS A 1 68 ? 0.238 -8.683 -3.552 1.00 83.06 68 HIS A O 1
ATOM 488 N N . PRO A 1 69 ? -0.747 -10.694 -3.598 1.00 77.88 69 PRO A N 1
ATOM 489 C CA . PRO A 1 69 ? 0.507 -11.462 -3.595 1.00 77.88 69 PRO A CA 1
ATOM 490 C C . PRO A 1 69 ? 1.441 -11.164 -4.779 1.00 77.88 69 PRO A C 1
ATOM 492 O O . PRO A 1 69 ? 2.652 -11.355 -4.689 1.00 77.88 69 PRO A O 1
ATOM 495 N N . LEU A 1 70 ? 0.892 -10.685 -5.900 1.00 78.75 70 LEU A N 1
ATOM 496 C CA . LEU A 1 70 ? 1.671 -10.329 -7.097 1.00 78.75 70 LEU A CA 1
ATOM 497 C C . LEU A 1 70 ? 2.161 -8.870 -7.109 1.00 78.75 70 LEU A C 1
ATOM 499 O O . LEU A 1 70 ? 2.845 -8.464 -8.042 1.00 78.75 70 LEU A O 1
ATOM 503 N N . CYS A 1 71 ? 1.796 -8.072 -6.107 1.00 79.12 71 CYS A N 1
ATOM 504 C CA . CYS A 1 71 ? 2.113 -6.650 -6.035 1.00 79.12 71 CYS A CA 1
ATOM 505 C C . CYS A 1 71 ? 3.426 -6.445 -5.266 1.00 79.12 71 CYS A C 1
ATOM 507 O O . CYS A 1 71 ? 3.505 -6.730 -4.073 1.00 79.12 71 CYS A O 1
ATOM 509 N N . THR A 1 72 ? 4.465 -5.955 -5.949 1.00 78.56 72 THR A N 1
ATOM 510 C CA . THR A 1 72 ? 5.777 -5.695 -5.331 1.00 78.56 72 THR A CA 1
ATOM 511 C C . THR A 1 72 ? 5.689 -4.615 -4.255 1.00 78.56 72 THR A C 1
ATOM 513 O O . THR A 1 72 ? 6.174 -4.842 -3.153 1.00 78.56 72 THR A O 1
ATOM 516 N N . ASP A 1 73 ? 4.988 -3.512 -4.526 1.00 77.25 73 ASP A N 1
ATOM 517 C CA . ASP A 1 73 ? 4.800 -2.410 -3.570 1.00 77.25 73 ASP A CA 1
ATOM 518 C C . ASP A 1 73 ? 4.078 -2.874 -2.296 1.00 77.25 73 ASP A C 1
ATOM 520 O O . ASP A 1 73 ? 4.343 -2.389 -1.201 1.00 77.25 73 ASP A O 1
ATOM 524 N N . CYS A 1 74 ? 3.189 -3.860 -2.430 1.00 80.94 74 CYS A N 1
ATOM 525 C CA . CYS A 1 74 ? 2.483 -4.463 -1.311 1.00 80.94 74 CYS A CA 1
ATOM 526 C C . CYS A 1 74 ? 3.426 -5.284 -0.428 1.00 80.94 74 CYS A C 1
ATOM 528 O O . CYS A 1 74 ? 3.236 -5.304 0.780 1.00 80.94 74 CYS A O 1
ATOM 530 N N . ARG A 1 75 ? 4.444 -5.941 -1.005 1.00 82.12 75 ARG A N 1
ATOM 531 C CA . ARG A 1 75 ? 5.472 -6.625 -0.208 1.00 82.12 75 ARG A CA 1
ATOM 532 C C . ARG A 1 75 ? 6.301 -5.617 0.574 1.00 82.12 75 ARG A C 1
ATOM 534 O O . ARG A 1 75 ? 6.397 -5.764 1.780 1.00 82.12 75 ARG A O 1
ATOM 541 N N . THR A 1 76 ? 6.776 -4.558 -0.081 1.00 82.50 76 THR A N 1
ATOM 542 C CA . THR A 1 76 ? 7.534 -3.489 0.587 1.00 82.50 76 THR A CA 1
ATOM 543 C C . THR A 1 76 ? 6.740 -2.866 1.733 1.00 82.50 76 THR A C 1
ATOM 545 O O . THR A 1 76 ? 7.243 -2.785 2.844 1.00 82.50 76 THR A O 1
ATOM 548 N N . ALA A 1 77 ? 5.467 -2.525 1.509 1.00 82.62 77 ALA A N 1
ATOM 549 C CA . ALA A 1 77 ? 4.619 -1.965 2.558 1.00 82.62 77 ALA A CA 1
ATOM 550 C C . ALA A 1 77 ? 4.395 -2.933 3.738 1.00 82.62 77 ALA A C 1
ATOM 552 O O . ALA A 1 77 ? 4.309 -2.496 4.882 1.00 82.62 77 ALA A O 1
ATOM 553 N N . LEU A 1 78 ? 4.290 -4.241 3.480 1.00 83.44 78 LEU A N 1
ATOM 554 C CA . LEU A 1 78 ? 4.165 -5.247 4.539 1.00 83.44 78 LEU A CA 1
ATOM 555 C C . LEU A 1 78 ? 5.486 -5.467 5.287 1.00 83.44 78 LEU A C 1
ATOM 557 O O . LEU A 1 78 ? 5.454 -5.640 6.502 1.00 83.44 78 LEU A O 1
ATOM 561 N N . ASP A 1 79 ? 6.625 -5.419 4.596 1.00 85.00 79 ASP A N 1
ATOM 562 C CA . ASP A 1 79 ? 7.954 -5.496 5.209 1.00 85.00 79 ASP A CA 1
ATOM 563 C C . ASP A 1 79 ? 8.206 -4.276 6.115 1.00 85.00 79 ASP A C 1
ATOM 565 O O . ASP A 1 79 ? 8.664 -4.433 7.247 1.00 85.00 79 ASP A O 1
ATOM 569 N N . ASP A 1 80 ? 7.818 -3.076 5.670 1.00 82.56 80 ASP A N 1
ATOM 570 C CA . ASP A 1 80 ? 7.893 -1.842 6.461 1.00 82.56 80 ASP A CA 1
ATOM 571 C C . ASP A 1 80 ? 7.009 -1.922 7.719 1.00 82.56 80 ASP A C 1
ATOM 573 O O . ASP A 1 80 ? 7.430 -1.537 8.811 1.00 82.56 80 ASP A O 1
ATOM 577 N N . LEU A 1 81 ? 5.792 -2.471 7.594 1.00 84.62 81 LEU A N 1
ATOM 578 C CA . LEU A 1 81 ? 4.896 -2.709 8.732 1.00 84.62 81 LEU A CA 1
ATOM 579 C C . LEU A 1 81 ? 5.441 -3.770 9.696 1.00 84.62 81 LEU A C 1
ATOM 581 O O . LEU A 1 81 ? 5.276 -3.634 10.906 1.00 84.62 81 LEU A O 1
ATOM 585 N N . ALA A 1 82 ? 6.096 -4.811 9.180 1.00 83.56 82 ALA A N 1
ATOM 586 C CA . ALA A 1 82 ? 6.730 -5.848 9.989 1.00 83.56 82 ALA A CA 1
ATOM 587 C C . ALA A 1 82 ? 7.985 -5.342 10.722 1.00 83.56 82 ALA A C 1
ATOM 589 O O . ALA A 1 82 ? 8.271 -5.804 11.825 1.00 83.56 82 ALA A O 1
ATOM 590 N N . ALA A 1 83 ? 8.722 -4.399 10.128 1.00 82.19 83 ALA A N 1
ATOM 591 C CA . ALA A 1 83 ? 9.854 -3.722 10.759 1.00 82.19 83 ALA A CA 1
ATOM 592 C C . ALA A 1 83 ? 9.415 -2.640 11.764 1.00 82.19 83 ALA A C 1
ATOM 594 O O . ALA A 1 83 ? 10.169 -2.291 12.676 1.00 82.19 83 ALA A O 1
ATOM 595 N N . GLY A 1 84 ? 8.209 -2.098 11.587 1.00 79.31 84 GLY A N 1
ATOM 596 C CA . GLY A 1 84 ? 7.595 -1.127 12.480 1.00 79.31 84 GLY A CA 1
ATOM 597 C C . GLY A 1 84 ? 7.105 -1.724 13.801 1.00 79.31 84 GLY A C 1
ATOM 598 O O . GLY A 1 84 ? 7.070 -2.932 14.020 1.00 79.31 84 GLY A O 1
ATOM 599 N N . SER A 1 85 ? 6.695 -0.841 14.709 1.00 71.25 85 SER A N 1
ATOM 600 C CA . SER A 1 85 ? 6.091 -1.207 15.995 1.00 71.25 85 SER A CA 1
ATOM 601 C C . SER A 1 85 ? 4.562 -1.126 15.989 1.00 71.25 85 SER A C 1
ATOM 603 O O . SER A 1 85 ? 3.943 -1.337 17.027 1.00 71.25 85 SER A O 1
ATOM 605 N N . ASP A 1 86 ? 3.937 -0.813 14.854 1.00 80.56 86 ASP A N 1
ATOM 606 C CA . ASP A 1 86 ? 2.482 -0.726 14.740 1.00 80.56 86 ASP A CA 1
ATOM 607 C C . ASP A 1 86 ? 1.835 -2.123 14.754 1.00 80.56 86 ASP A C 1
ATOM 609 O O . ASP A 1 86 ? 2.399 -3.098 14.255 1.00 80.56 86 ASP A O 1
ATOM 613 N N . ARG A 1 87 ? 0.613 -2.230 15.294 1.00 81.81 87 ARG A N 1
ATOM 614 C CA . ARG A 1 87 ? -0.22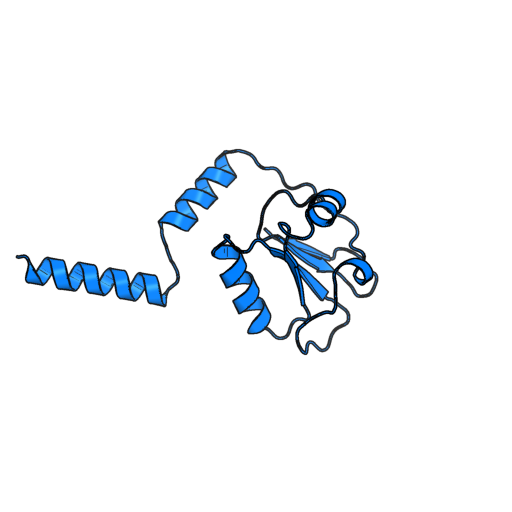4 -3.424 15.096 1.00 81.81 87 ARG A CA 1
ATOM 615 C C . ARG A 1 87 ? -0.861 -3.357 13.717 1.00 81.81 87 ARG A C 1
ATOM 617 O O . ARG A 1 87 ? -1.436 -2.324 13.369 1.00 81.81 87 ARG A O 1
ATOM 624 N N . TRP A 1 88 ? -0.828 -4.443 12.954 1.00 84.75 88 TRP A N 1
ATOM 625 C CA . TRP A 1 88 ? -1.362 -4.455 11.597 1.00 84.75 88 TRP A CA 1
ATOM 626 C C . TRP A 1 88 ? -2.037 -5.771 11.209 1.00 84.75 88 TRP A C 1
ATOM 628 O O . TRP A 1 88 ? -1.725 -6.833 11.728 1.00 84.75 88 TRP A O 1
ATOM 638 N N . VAL A 1 89 ? -2.979 -5.713 10.273 1.00 86.94 89 VAL A N 1
ATOM 639 C CA . VAL A 1 89 ? -3.654 -6.875 9.682 1.00 86.94 89 VAL A CA 1
ATOM 640 C C . VAL A 1 89 ? -3.515 -6.775 8.173 1.00 86.94 89 VAL A C 1
ATOM 642 O O . VAL A 1 89 ? -3.906 -5.766 7.594 1.00 86.94 89 VAL A O 1
ATOM 645 N N . SER A 1 90 ? -2.995 -7.813 7.519 1.00 85.19 90 SER A N 1
ATOM 646 C CA . SER A 1 90 ? -3.008 -7.885 6.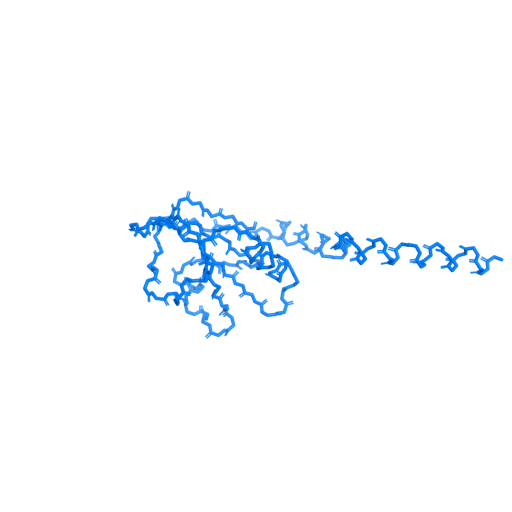054 1.00 85.19 90 SER A CA 1
ATOM 647 C C . SER A 1 90 ? -4.240 -8.628 5.563 1.00 85.19 90 SER A C 1
ATOM 649 O O . SER A 1 90 ? -4.516 -9.749 5.989 1.00 85.19 90 SER A O 1
ATOM 651 N N . VAL A 1 91 ? -4.958 -8.007 4.634 1.00 87.06 91 VAL A N 1
ATOM 652 C CA . VAL A 1 91 ? -6.075 -8.608 3.912 1.00 87.06 91 VAL A CA 1
ATOM 653 C C . VAL A 1 91 ? -5.648 -8.808 2.469 1.00 87.06 91 VAL A C 1
ATOM 655 O O . VAL A 1 91 ? -5.500 -7.845 1.715 1.00 87.06 91 VAL A O 1
ATOM 658 N N . ASP A 1 92 ? -5.473 -10.065 2.070 1.00 86.19 92 ASP A N 1
ATOM 659 C CA . ASP A 1 92 ? -5.251 -10.402 0.668 1.00 86.19 92 ASP A CA 1
ATOM 660 C C . ASP A 1 92 ? -6.568 -10.283 -0.109 1.00 86.19 92 ASP A C 1
ATOM 662 O O . ASP A 1 92 ? -7.490 -11.086 0.052 1.00 86.19 92 ASP A O 1
ATOM 666 N N . VAL A 1 93 ? -6.644 -9.297 -1.000 1.00 86.38 93 VAL A N 1
ATOM 667 C CA . VAL A 1 93 ? -7.839 -9.045 -1.816 1.00 86.38 93 VAL A CA 1
ATOM 668 C C . VAL A 1 93 ? -8.112 -10.157 -2.832 1.00 86.38 93 VAL A C 1
ATOM 670 O O . VAL A 1 93 ? -9.230 -10.251 -3.336 1.00 86.38 93 VAL A O 1
ATOM 673 N N . ARG A 1 94 ? -7.127 -11.017 -3.137 1.00 84.06 94 ARG A N 1
ATOM 674 C CA . ARG A 1 94 ? -7.331 -12.209 -3.974 1.00 84.06 94 ARG A CA 1
ATOM 675 C C . ARG A 1 94 ? -8.149 -13.263 -3.235 1.00 84.06 94 ARG A C 1
ATOM 677 O O . ARG A 1 94 ? -9.017 -13.882 -3.845 1.00 84.06 94 ARG A O 1
ATOM 684 N N . SER A 1 95 ? -7.848 -13.493 -1.957 1.00 82.81 95 SER A N 1
ATOM 685 C CA . SER A 1 95 ? -8.560 -14.482 -1.141 1.00 82.81 95 SER A CA 1
ATOM 686 C C . SER A 1 95 ? -9.885 -13.936 -0.614 1.00 82.81 95 SER A C 1
ATOM 688 O O . SER A 1 95 ? -10.860 -14.684 -0.559 1.00 82.81 95 SER A O 1
ATOM 690 N N . ARG A 1 96 ? -9.944 -12.635 -0.292 1.00 80.00 96 ARG A N 1
ATOM 691 C CA . ARG A 1 96 ? -11.132 -11.950 0.249 1.00 80.00 96 ARG A CA 1
ATOM 692 C C . ARG A 1 96 ? -11.525 -10.700 -0.551 1.00 80.00 96 ARG A C 1
ATOM 694 O O . ARG A 1 96 ? -11.440 -9.572 -0.056 1.00 80.00 96 ARG A O 1
ATOM 701 N N . PRO A 1 97 ? -11.967 -10.877 -1.811 1.00 80.62 97 PRO A N 1
ATOM 702 C CA . PRO A 1 97 ? -12.375 -9.773 -2.683 1.00 80.62 97 PRO A CA 1
ATOM 703 C C . PRO A 1 97 ? -13.683 -9.104 -2.238 1.00 80.62 97 PRO A C 1
ATOM 705 O O . PRO A 1 97 ? -13.995 -7.993 -2.668 1.00 80.62 97 PRO A O 1
ATOM 708 N N . ASP A 1 98 ? -14.477 -9.785 -1.416 1.00 77.12 98 ASP A N 1
ATOM 709 C CA . ASP A 1 98 ? -15.691 -9.275 -0.784 1.00 77.12 98 ASP A CA 1
ATOM 710 C C . ASP A 1 98 ? -15.381 -8.117 0.173 1.00 77.12 98 ASP A C 1
ATOM 712 O O . ASP A 1 98 ? -16.032 -7.073 0.089 1.00 77.12 98 ASP A O 1
ATOM 716 N N . LEU A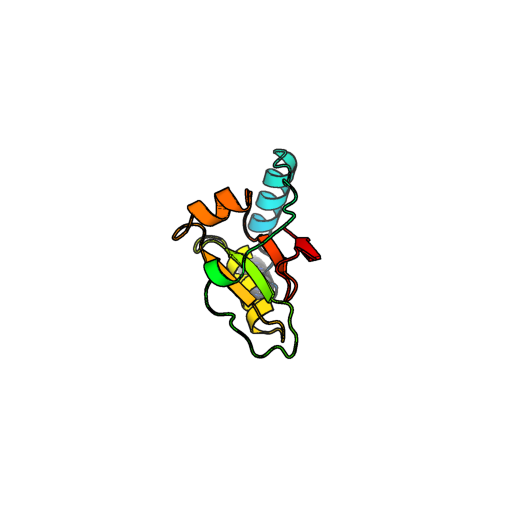 1 99 ? -14.325 -8.233 0.985 1.00 80.12 99 LEU A N 1
ATOM 717 C CA . LEU A 1 99 ? -13.905 -7.169 1.898 1.00 80.12 99 LEU A CA 1
ATOM 718 C C . LEU A 1 99 ? -13.376 -5.946 1.151 1.00 80.12 99 LEU A C 1
ATOM 720 O O . LEU A 1 99 ? -13.743 -4.822 1.482 1.00 80.12 99 LEU A O 1
ATOM 724 N N . ALA A 1 100 ? -12.580 -6.148 0.098 1.00 78.94 100 ALA A N 1
ATOM 725 C CA . ALA A 1 100 ? -12.112 -5.045 -0.740 1.00 78.94 100 ALA A CA 1
ATOM 726 C C . ALA A 1 100 ? -13.287 -4.252 -1.343 1.00 78.94 100 ALA A C 1
ATOM 728 O O . ALA A 1 100 ? -13.253 -3.024 -1.379 1.00 78.94 100 ALA A O 1
ATOM 729 N N . ARG A 1 101 ? -14.368 -4.934 -1.755 1.00 78.00 101 ARG A N 1
ATOM 730 C CA . ARG A 1 101 ? -15.590 -4.277 -2.247 1.00 78.00 101 ARG A CA 1
ATOM 731 C C . ARG A 1 101 ? -16.379 -3.585 -1.138 1.00 78.00 101 ARG A C 1
ATOM 733 O O . ARG A 1 101 ? -16.780 -2.440 -1.340 1.00 78.00 101 ARG A O 1
ATOM 740 N N . LYS A 1 102 ? -16.597 -4.251 0.006 1.00 75.69 102 LYS A N 1
ATOM 741 C CA . LYS A 1 102 ? -17.316 -3.694 1.172 1.00 75.69 102 LYS A CA 1
ATOM 742 C C . LYS A 1 102 ? -16.668 -2.383 1.620 1.00 75.69 102 LYS A C 1
ATOM 744 O O . LYS A 1 102 ? -17.364 -1.392 1.819 1.00 75.69 102 LYS A O 1
ATOM 749 N N . TYR A 1 103 ? -15.339 -2.366 1.667 1.00 74.06 103 TYR A N 1
ATOM 750 C CA . TYR A 1 103 ? -14.533 -1.212 2.049 1.00 74.06 103 TYR A CA 1
ATOM 751 C C . TYR A 1 103 ? -14.015 -0.407 0.846 1.00 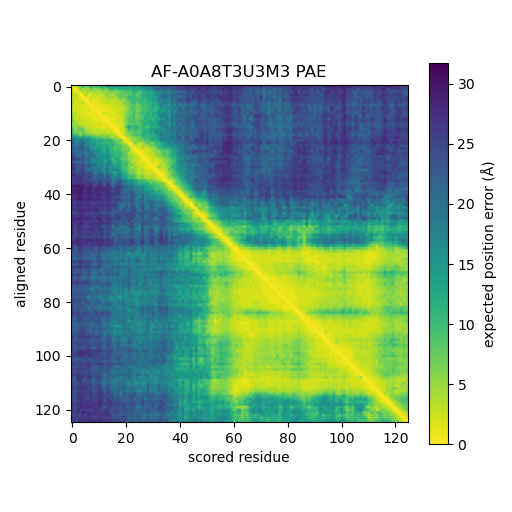74.06 103 TYR A C 1
ATOM 753 O O . TYR A 1 103 ? -13.022 0.293 0.977 1.00 74.06 103 TYR A O 1
ATOM 761 N N . GLY A 1 104 ? -14.649 -0.484 -0.331 1.00 75.19 104 GLY A N 1
ATOM 762 C CA . GLY A 1 104 ? -14.376 0.398 -1.482 1.00 75.19 104 GLY A CA 1
ATOM 763 C C . GLY A 1 104 ? -12.905 0.537 -1.911 1.00 75.19 104 GLY A C 1
ATOM 764 O O . GLY A 1 104 ? -12.531 1.559 -2.490 1.00 75.19 104 GLY A O 1
ATOM 765 N N . VAL A 1 105 ? -12.073 -0.470 -1.642 1.00 79.50 105 VAL A N 1
ATOM 766 C CA . VAL A 1 105 ? -10.655 -0.501 -2.001 1.00 79.50 105 VAL A CA 1
ATOM 767 C C . VAL A 1 105 ? -10.537 -0.849 -3.481 1.00 79.50 105 VAL A C 1
ATOM 769 O O . VAL A 1 105 ? -10.797 -1.976 -3.897 1.00 79.50 105 VAL A O 1
ATOM 772 N N . ALA A 1 106 ? -10.155 0.141 -4.288 1.00 76.69 106 ALA A N 1
ATOM 773 C CA . ALA A 1 106 ? -9.992 -0.003 -5.736 1.00 76.69 106 ALA A CA 1
ATOM 774 C C . ALA A 1 106 ? -8.536 -0.258 -6.170 1.00 76.69 106 ALA A C 1
ATOM 776 O O . ALA A 1 106 ? -8.304 -0.735 -7.279 1.00 76.69 106 ALA A O 1
ATOM 777 N N . LEU A 1 107 ? -7.561 0.074 -5.317 1.00 79.50 107 LEU A N 1
ATOM 778 C CA . LEU A 1 107 ? -6.127 -0.035 -5.585 1.00 79.50 107 LEU A CA 1
ATOM 779 C C . LEU A 1 107 ? -5.403 -0.665 -4.398 1.00 79.50 107 LEU A C 1
ATOM 781 O O . LEU A 1 107 ? -5.805 -0.486 -3.252 1.00 79.50 107 LEU A O 1
ATOM 785 N N . VAL A 1 108 ? -4.325 -1.389 -4.687 1.00 79.38 108 VAL A N 1
ATOM 786 C CA . VAL A 1 108 ? -3.423 -1.963 -3.684 1.00 79.38 108 VAL A CA 1
ATOM 787 C C . VAL A 1 108 ? -1.987 -1.475 -3.935 1.00 79.38 108 VAL A C 1
ATOM 789 O O . VAL A 1 108 ? -1.629 -1.286 -5.103 1.00 79.38 108 VAL A O 1
ATOM 792 N N . PRO A 1 109 ? -1.159 -1.312 -2.888 1.00 83.25 109 PRO A N 1
ATOM 793 C CA . PRO A 1 109 ? -1.533 -1.430 -1.476 1.00 83.25 109 PRO A CA 1
ATOM 794 C C . PRO A 1 109 ? -2.478 -0.292 -1.049 1.00 83.25 109 PRO A C 1
ATOM 796 O O . PRO A 1 109 ? -2.425 0.799 -1.595 1.00 83.25 109 PRO A O 1
ATOM 799 N N . THR A 1 110 ? -3.384 -0.555 -0.110 1.00 85.62 110 THR A N 1
ATOM 800 C CA . THR A 1 110 ? -4.118 0.506 0.602 1.00 85.62 110 THR A CA 1
ATOM 801 C C . THR A 1 110 ? -3.963 0.247 2.090 1.00 85.62 110 THR A C 1
ATOM 803 O O . THR A 1 110 ? -4.338 -0.823 2.572 1.00 85.62 110 THR A O 1
ATOM 806 N N . LEU A 1 111 ? -3.421 1.226 2.809 1.00 86.06 111 LEU A N 1
ATOM 807 C CA . LEU A 1 111 ? -3.230 1.185 4.253 1.00 86.06 111 LEU A CA 1
ATOM 808 C C . LEU A 1 111 ? -4.309 2.034 4.921 1.00 86.06 111 LEU A C 1
ATOM 810 O O . LEU A 1 111 ? -4.454 3.222 4.624 1.00 86.06 111 LEU A O 1
ATOM 814 N N . ILE A 1 112 ? -5.072 1.426 5.823 1.00 83.75 112 ILE A N 1
ATOM 815 C CA . ILE A 1 112 ? -6.124 2.097 6.583 1.00 83.75 112 ILE A CA 1
ATOM 816 C C . ILE A 1 112 ? -5.785 1.983 8.059 1.00 83.75 112 ILE A C 1
ATOM 818 O O . ILE A 1 112 ? -5.794 0.889 8.613 1.00 83.75 112 ILE A O 1
ATOM 822 N N . ARG A 1 113 ? -5.493 3.104 8.717 1.00 81.88 113 ARG A N 1
ATOM 823 C CA . ARG A 1 113 ? -5.332 3.123 10.172 1.00 81.88 113 ARG A CA 1
ATOM 824 C C . ARG A 1 113 ? -6.712 3.228 10.801 1.00 81.88 113 ARG A C 1
ATOM 826 O O . ARG A 1 113 ? -7.449 4.178 10.533 1.00 81.88 113 ARG A O 1
ATOM 833 N N . VAL A 1 114 ? -7.056 2.242 11.612 1.00 81.25 114 VAL A N 1
ATOM 834 C CA . VAL A 1 114 ? -8.350 2.136 12.275 1.00 81.25 114 VAL A CA 1
ATOM 835 C C . VAL A 1 114 ? -8.139 2.294 13.771 1.00 81.25 114 VAL A C 1
ATOM 837 O O . VAL A 1 114 ? -7.236 1.679 14.335 1.00 81.25 114 VAL A O 1
ATOM 840 N N . SER A 1 115 ? -8.950 3.132 14.408 1.00 75.00 115 SER A N 1
ATOM 841 C CA . SER A 1 115 ? -8.931 3.282 15.860 1.00 75.00 115 SER A CA 1
ATOM 842 C C . SER A 1 115 ? -9.489 2.043 16.563 1.00 75.00 115 SER A C 1
ATOM 844 O O . SER A 1 115 ? -10.204 1.247 15.950 1.00 75.00 115 SER A O 1
ATOM 846 N N . ALA A 1 116 ? -9.237 1.916 17.867 1.00 67.19 116 ALA A N 1
ATOM 847 C CA . ALA A 1 116 ? -9.837 0.886 18.718 1.00 67.19 116 ALA A CA 1
ATOM 848 C C . ALA A 1 116 ? -11.377 0.827 18.610 1.00 67.19 116 ALA A C 1
ATOM 850 O O . ALA A 1 116 ? -11.958 -0.250 18.715 1.00 67.19 116 ALA A O 1
ATOM 851 N N . ASP A 1 117 ? -12.020 1.965 18.328 1.00 63.25 117 ASP A N 1
ATOM 852 C CA . ASP A 1 117 ? -13.476 2.089 18.181 1.00 63.25 117 ASP A CA 1
ATOM 853 C C . ASP A 1 117 ? -13.997 1.762 16.759 1.00 63.25 117 ASP A C 1
ATOM 855 O O . ASP A 1 117 ? -15.184 1.921 16.473 1.00 63.25 117 ASP A O 1
ATOM 859 N N . GLY A 1 118 ? -13.128 1.332 15.831 1.00 60.56 118 GLY A N 1
ATOM 860 C CA . GLY A 1 118 ? -13.492 0.987 14.443 1.00 60.56 118 GLY A CA 1
ATOM 861 C C . GLY A 1 118 ? -13.598 2.179 13.477 1.00 60.56 118 GLY A C 1
ATOM 862 O O . GLY A 1 118 ? -13.966 2.017 12.308 1.00 60.56 118 GLY A O 1
ATOM 863 N N . GLY A 1 119 ? -13.280 3.388 13.948 1.00 60.91 119 GLY A N 1
ATOM 864 C CA . GLY A 1 119 ? -13.228 4.598 13.126 1.00 60.91 119 GLY A CA 1
ATOM 865 C C . GLY A 1 119 ? -11.993 4.625 12.228 1.00 60.91 119 GLY A C 1
ATOM 866 O O . GLY A 1 119 ? -10.885 4.337 12.685 1.00 60.91 119 GLY A O 1
ATOM 867 N N . VAL A 1 120 ? -12.166 4.986 10.956 1.00 64.62 120 VAL A N 1
ATOM 868 C CA . VAL A 1 120 ? -11.040 5.186 10.036 1.00 64.62 120 VAL A CA 1
ATOM 869 C C . VAL A 1 120 ? -10.375 6.518 10.359 1.00 64.62 120 VAL A C 1
ATOM 871 O O . VAL A 1 120 ? -10.962 7.579 10.176 1.00 64.62 120 VAL A O 1
ATOM 874 N N . LEU A 1 121 ? -9.140 6.462 10.848 1.00 62.19 121 LEU A N 1
ATOM 875 C CA . LEU A 1 121 ? -8.369 7.652 11.203 1.00 62.19 121 LEU A CA 1
ATOM 876 C C . LEU A 1 121 ? -7.605 8.204 9.997 1.00 62.19 121 LEU A C 1
ATOM 878 O O . LEU A 1 121 ? -7.407 9.412 9.881 1.00 62.19 121 LEU A O 1
ATOM 882 N N . GLN A 1 122 ? -7.151 7.323 9.102 1.00 60.69 122 GLN A N 1
ATOM 883 C CA . GLN A 1 122 ? -6.373 7.707 7.927 1.00 60.69 122 GLN A CA 1
ATOM 884 C C . GLN A 1 122 ? -6.398 6.603 6.865 1.00 60.69 122 GLN A C 1
ATOM 886 O O . GLN A 1 122 ? -6.261 5.426 7.196 1.00 60.69 122 GLN A O 1
ATOM 891 N N . GLN A 1 123 ? -6.522 6.987 5.593 1.00 64.62 123 GLN A N 1
ATOM 892 C CA . GLN A 1 123 ? -6.411 6.092 4.439 1.00 64.62 123 GLN A CA 1
ATOM 893 C C . GLN A 1 123 ? -5.304 6.609 3.513 1.00 64.62 123 GLN A C 1
ATOM 895 O O . GLN A 1 123 ? -5.390 7.738 3.026 1.00 64.62 123 GLN A O 1
ATOM 900 N N . ALA A 1 1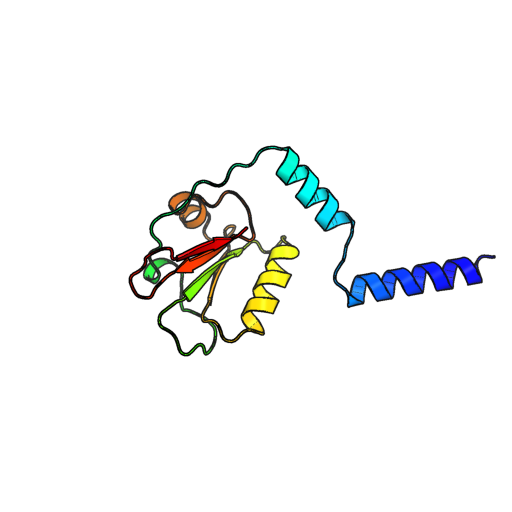24 ? -4.285 5.786 3.268 1.00 65.75 124 ALA A N 1
ATOM 901 C CA . ALA A 1 124 ? -3.174 6.091 2.371 1.00 65.75 124 ALA A CA 1
ATOM 902 C C . ALA A 1 124 ? -3.056 5.017 1.266 1.00 65.75 124 ALA A C 1
ATOM 904 O O . ALA A 1 124 ? -3.069 3.824 1.592 1.00 65.75 124 ALA A O 1
ATOM 905 N N . PRO A 1 125 ? -2.986 5.414 -0.020 1.00 54.03 125 PRO A N 1
ATOM 906 C CA . PRO A 1 125 ? -2.545 4.540 -1.110 1.00 54.03 125 PRO A CA 1
ATOM 907 C C . PRO A 1 125 ? -1.023 4.374 -1.183 1.00 54.03 125 PRO A C 1
ATOM 909 O O . PRO A 1 125 ? -0.310 5.280 -0.695 1.00 54.03 125 PRO A O 1
#

Secondary structure (DSSP, 8-state):
-HHHHHHHHHHHHHHHHHH---HHHHHHHHHHHHTT-PPPPP-B--GGGT-PPBS--SSS-EEEEEE-TT-HHHHHHHHHHHHSSS-EEEEETTT-HHHHHHTT--SSSEEEEE-TTSBEEEEE-